Protein AF-A0ABD1SMP9-F1 (afdb_monomer_lite)

Sequence (122 aa):
MVSFGPYNHGLPELRMVEEFKPKVLIMFVSSSGKDKEFFYYMILKVIDHVRNCYVGVSIDVYDDGALAEMMLLDACFTIYLMKISMGDGEKYFHFHQHFGMAARSFAFRDVFTRESNSTLGY

Organism: NCBI:txid205694

pLDDT: mean 77.07, std 18.17, range [39.62, 97.06]

Secondary structure (DSSP, 8-state):
----STTTTT-GGGHHHHHHHHHHHHHHHHHHTS-HHHHHHHHHTTHHHHHHTTTTS--TTS-HHHHHHHHHHHHHHHHHHHHHHTT-HHHHHHHHHHH-GGGHHHHHHHHHTTSSSSS---

InterPro domains:
  IPR004158 Protein of unknown function DUF247, plant [PF03140] (1-111)
  IPR004158 Protein of unknown function DUF247, plant [PTHR31170] (1-84)

Foldseek 3Di:
DDDAAPVRPPDPVCVLVVVCLVVLLVVCCVVPVHHPVVQLVVQLVCLVVVVVVPPPDPPVVDDSSRRSVRNSSRVSVVVLVVCVVVPVVVSVVVVCVSPNPPCVVPPPVVVPPPPPPVPPDD

Radius of gyration: 15.56 Å; chains: 1; bounding box: 28×35×44 Å

Structure (mmCIF, N/CA/C/O backbone):
data_AF-A0ABD1SMP9-F1
#
_entry.id   AF-A0ABD1SMP9-F1
#
loop_
_atom_site.group_PDB
_atom_site.id
_atom_site.type_symbol
_atom_site.label_atom_id
_atom_site.label_alt_id
_atom_site.label_comp_id
_atom_site.label_asym_id
_atom_site.label_entity_id
_atom_site.label_seq_id
_atom_site.pdbx_PDB_ins_code
_atom_site.Cartn_x
_atom_site.Cartn_y
_atom_site.Cartn_z
_atom_site.occupancy
_atom_site.B_iso_or_equiv
_atom_site.auth_seq_id
_atom_site.auth_comp_id
_atom_site.auth_asym_id
_atom_site.auth_atom_id
_atom_site.pdbx_PDB_model_num
ATOM 1 N N . MET A 1 1 ? 1.877 12.116 -7.734 1.00 43.62 1 MET A N 1
ATOM 2 C CA . MET A 1 1 ? 2.953 11.126 -7.547 1.00 43.62 1 MET A CA 1
ATOM 3 C C . MET A 1 1 ? 2.368 9.911 -6.867 1.00 43.62 1 MET A C 1
ATOM 5 O O . MET A 1 1 ? 2.374 9.826 -5.641 1.00 43.62 1 MET A O 1
ATOM 9 N N . VAL A 1 2 ? 1.765 9.021 -7.652 1.00 45.50 2 VAL A N 1
ATOM 10 C CA . VAL A 1 2 ? 1.163 7.805 -7.116 1.00 45.50 2 VAL A CA 1
ATOM 11 C C . VAL A 1 2 ? 1.877 6.614 -7.710 1.00 45.50 2 VAL A C 1
ATOM 13 O O . VAL A 1 2 ? 1.853 6.409 -8.919 1.00 45.50 2 VAL A O 1
ATOM 16 N N . SER A 1 3 ? 2.540 5.850 -6.849 1.00 57.34 3 SER A N 1
ATOM 17 C CA . SER A 1 3 ? 3.048 4.556 -7.256 1.00 57.34 3 SER A CA 1
ATOM 18 C C . SER A 1 3 ? 1.874 3.596 -7.249 1.00 57.34 3 SER A C 1
ATOM 20 O O . SER A 1 3 ? 1.400 3.217 -6.185 1.00 57.34 3 SER A O 1
ATOM 22 N N . PHE A 1 4 ? 1.331 3.304 -8.421 1.00 65.06 4 PHE A N 1
ATOM 23 C CA . PHE A 1 4 ? 0.373 2.226 -8.603 1.00 65.06 4 PHE A CA 1
ATOM 24 C C . PHE A 1 4 ? 0.905 1.291 -9.671 1.00 65.06 4 PHE A C 1
ATOM 26 O O . PHE A 1 4 ? 1.274 1.718 -10.772 1.00 65.06 4 PHE A O 1
ATOM 33 N N . GLY A 1 5 ? 0.902 0.017 -9.328 1.00 63.28 5 GLY A N 1
ATOM 34 C CA . GLY A 1 5 ? 1.332 -1.087 -10.139 1.00 63.28 5 GLY A CA 1
ATOM 35 C C . GLY A 1 5 ? 2.803 -1.016 -10.544 1.00 63.28 5 GLY A C 1
ATOM 36 O O . GLY A 1 5 ? 3.556 -0.112 -10.163 1.00 63.28 5 GLY A O 1
ATOM 37 N N . PRO A 1 6 ? 3.209 -1.962 -11.397 1.00 60.62 6 PRO A N 1
ATOM 38 C CA . PRO A 1 6 ? 4.586 -2.085 -11.859 1.00 60.62 6 PRO A CA 1
ATOM 39 C C . PRO A 1 6 ? 5.093 -0.874 -12.662 1.00 60.62 6 PRO A C 1
ATOM 41 O O . PRO A 1 6 ? 6.300 -0.720 -12.796 1.00 60.62 6 PRO A O 1
ATOM 44 N N . TYR A 1 7 ? 4.220 0.026 -13.146 1.00 59.00 7 TYR A N 1
ATOM 45 C CA . TYR A 1 7 ? 4.626 1.249 -13.863 1.00 59.00 7 TYR A CA 1
ATOM 46 C C . TYR A 1 7 ? 5.515 2.189 -13.039 1.00 59.00 7 TYR A C 1
ATOM 48 O O . TYR A 1 7 ? 6.294 2.946 -13.609 1.00 59.00 7 TYR A O 1
ATOM 56 N N . ASN A 1 8 ? 5.360 2.186 -11.716 1.00 57.41 8 ASN A N 1
ATOM 57 C CA . ASN A 1 8 ? 5.938 3.206 -10.840 1.00 57.41 8 ASN A CA 1
ATOM 58 C C . ASN A 1 8 ? 6.706 2.610 -9.648 1.00 57.41 8 ASN A C 1
ATOM 60 O O . ASN A 1 8 ? 7.216 3.341 -8.796 1.00 57.41 8 ASN A O 1
ATOM 64 N N . HIS A 1 9 ? 6.789 1.281 -9.578 1.00 58.62 9 HIS A N 1
ATOM 65 C CA . HIS A 1 9 ? 7.408 0.581 -8.465 1.00 58.62 9 HIS A CA 1
ATOM 66 C C . HIS A 1 9 ? 8.928 0.822 -8.436 1.00 58.62 9 HIS A C 1
ATOM 68 O O . HIS A 1 9 ? 9.614 0.676 -9.445 1.00 58.62 9 HIS A O 1
ATOM 74 N N . GLY A 1 10 ? 9.466 1.200 -7.271 1.00 59.31 10 GLY A N 1
ATOM 75 C CA . GLY A 1 10 ? 10.908 1.400 -7.069 1.00 59.31 10 GLY A CA 1
ATOM 76 C C . GLY A 1 10 ? 11.463 2.776 -7.461 1.00 59.31 10 GLY A C 1
ATOM 77 O O . GLY A 1 10 ? 12.667 2.999 -7.323 1.00 59.31 10 GLY A O 1
ATOM 78 N N . LEU A 1 11 ? 10.624 3.724 -7.894 1.00 62.97 11 LEU A N 1
ATOM 79 C CA . LEU A 1 11 ? 11.070 5.095 -8.154 1.00 62.97 11 LEU A CA 1
ATOM 80 C C . LEU A 1 11 ? 11.458 5.801 -6.834 1.00 62.97 11 LEU A C 1
ATOM 82 O O . LEU A 1 11 ? 10.638 5.852 -5.910 1.00 62.97 11 LEU A O 1
ATOM 86 N N . PRO A 1 12 ? 12.672 6.385 -6.713 1.00 61.41 12 PRO A N 1
ATOM 87 C CA . PRO A 1 12 ? 13.147 7.007 -5.467 1.00 61.41 12 PRO A CA 1
ATOM 88 C C . PRO A 1 12 ? 12.220 8.104 -4.933 1.00 61.41 12 PRO A C 1
ATOM 90 O O . PRO A 1 12 ? 12.037 8.261 -3.729 1.00 61.41 12 PRO A O 1
ATOM 93 N N . GLU A 1 13 ? 11.594 8.827 -5.851 1.00 61.03 13 GLU A N 1
ATOM 94 C CA . GLU A 1 13 ? 10.629 9.895 -5.607 1.00 61.03 13 GLU A CA 1
ATOM 95 C C . GLU A 1 13 ? 9.274 9.412 -5.055 1.00 61.03 13 GLU A C 1
ATOM 97 O O . GLU A 1 13 ? 8.525 10.202 -4.484 1.00 61.03 13 GLU A O 1
ATOM 102 N N . LEU A 1 14 ? 8.974 8.111 -5.155 1.00 66.31 14 LEU A N 1
ATOM 103 C CA . LEU A 1 14 ? 7.745 7.485 -4.643 1.00 66.31 14 LEU A CA 1
ATOM 104 C C . LEU A 1 14 ? 7.984 6.616 -3.405 1.00 66.31 14 LEU A C 1
ATOM 106 O O . LEU A 1 14 ? 7.034 6.091 -2.821 1.00 66.31 14 LEU A O 1
ATOM 110 N N . ARG A 1 15 ? 9.238 6.506 -2.958 1.00 70.56 15 ARG A N 1
ATOM 111 C CA . ARG A 1 15 ? 9.653 5.637 -1.854 1.00 70.56 15 ARG A CA 1
ATOM 112 C C . ARG A 1 15 ? 8.896 5.904 -0.554 1.00 70.56 15 ARG A C 1
ATOM 114 O O . ARG A 1 15 ? 8.498 4.961 0.117 1.00 70.56 15 ARG A O 1
ATOM 121 N N . MET A 1 16 ? 8.638 7.171 -0.225 1.00 73.56 16 MET A N 1
ATOM 122 C CA . MET A 1 16 ? 7.864 7.515 0.976 1.00 73.56 16 MET A CA 1
ATOM 123 C C . MET A 1 16 ? 6.434 6.960 0.927 1.00 73.56 16 MET A C 1
ATOM 125 O O . MET A 1 16 ? 5.895 6.552 1.952 1.00 73.56 16 MET A O 1
ATOM 129 N N . VAL A 1 17 ? 5.811 6.939 -0.256 1.00 77.50 17 VAL A N 1
ATOM 130 C CA . VAL A 1 17 ? 4.469 6.372 -0.430 1.00 77.50 17 VAL A CA 1
ATOM 131 C C . VAL A 1 17 ? 4.534 4.852 -0.330 1.00 77.50 17 VAL A C 1
ATOM 133 O O . VAL A 1 17 ? 3.744 4.278 0.412 1.00 77.50 17 VAL A O 1
ATOM 136 N N . GLU A 1 18 ? 5.502 4.210 -0.990 1.00 80.50 18 GLU A N 1
ATOM 137 C CA . GLU A 1 18 ? 5.730 2.759 -0.891 1.00 80.50 18 GLU A CA 1
ATOM 138 C C . GLU A 1 18 ? 5.923 2.291 0.554 1.00 80.50 18 GLU A C 1
ATOM 140 O O . GLU A 1 18 ? 5.273 1.345 0.990 1.00 80.50 18 GLU A O 1
ATOM 145 N N . GLU A 1 19 ? 6.738 2.995 1.340 1.00 85.00 19 GLU A N 1
ATOM 146 C CA . GLU A 1 19 ? 6.983 2.670 2.752 1.00 85.00 19 GLU A CA 1
ATOM 147 C C . GLU A 1 19 ? 5.748 2.908 3.645 1.00 85.00 19 GLU A C 1
ATOM 149 O O . GLU A 1 19 ? 5.640 2.346 4.741 1.00 85.00 19 GLU A O 1
ATOM 154 N N . PHE A 1 20 ? 4.784 3.712 3.188 1.00 88.06 20 PHE A N 1
ATOM 155 C CA . PHE A 1 20 ? 3.541 3.972 3.910 1.00 88.06 20 PHE A CA 1
ATOM 156 C C . PHE A 1 20 ? 2.436 2.950 3.614 1.00 88.06 20 PHE A C 1
ATOM 158 O O . PHE A 1 20 ? 1.629 2.658 4.503 1.00 88.06 20 PHE A O 1
ATOM 165 N N . LYS A 1 21 ? 2.390 2.361 2.413 1.00 89.56 21 LYS A N 1
ATOM 166 C CA . LYS A 1 21 ? 1.338 1.398 2.031 1.00 89.56 21 LYS A CA 1
ATOM 167 C C . LYS A 1 21 ? 1.201 0.208 2.992 1.00 89.56 21 LYS A C 1
ATOM 169 O O . LYS A 1 21 ? 0.060 -0.114 3.327 1.00 89.56 21 LYS A O 1
ATOM 174 N N . PRO A 1 22 ? 2.279 -0.408 3.526 1.00 93.25 22 PRO A N 1
ATOM 175 C CA . PRO A 1 22 ? 2.145 -1.481 4.512 1.00 93.25 22 PRO A CA 1
ATOM 176 C C . PRO A 1 22 ? 1.396 -1.049 5.777 1.00 93.25 22 PRO A C 1
ATOM 178 O O . PRO A 1 22 ? 0.602 -1.817 6.319 1.00 93.25 22 PRO A O 1
ATOM 181 N N . LYS A 1 23 ? 1.576 0.201 6.227 1.00 93.00 23 LYS A N 1
ATOM 182 C CA . LYS A 1 23 ? 0.832 0.744 7.376 1.00 93.00 23 LYS A CA 1
ATOM 183 C C . LYS A 1 23 ? -0.653 0.850 7.053 1.00 93.00 23 LYS A C 1
ATOM 185 O O . LYS A 1 23 ? -1.492 0.470 7.866 1.00 93.00 23 LYS A O 1
ATOM 190 N N . VAL A 1 24 ? -0.980 1.311 5.849 1.00 93.44 24 VAL A N 1
ATOM 191 C CA . VAL A 1 24 ? -2.366 1.395 5.376 1.00 93.44 24 VAL A CA 1
ATOM 192 C C . VAL A 1 24 ? -3.007 0.013 5.251 1.00 93.44 24 VAL A C 1
ATOM 194 O O . VAL A 1 24 ? -4.153 -0.154 5.666 1.00 93.44 24 VAL A O 1
ATOM 197 N N . LEU A 1 25 ? -2.272 -0.987 4.761 1.00 95.56 25 LEU A N 1
ATOM 198 C CA . LEU A 1 25 ? -2.733 -2.375 4.722 1.00 95.56 25 LEU A CA 1
ATOM 199 C C . LEU A 1 25 ? -3.067 -2.895 6.127 1.00 95.56 25 LEU A C 1
ATOM 201 O O . LEU A 1 25 ? -4.150 -3.440 6.323 1.00 95.56 25 LEU A O 1
ATOM 205 N N . ILE A 1 26 ? -2.202 -2.669 7.122 1.00 95.12 26 ILE A N 1
ATOM 206 C CA . ILE A 1 26 ? -2.461 -3.068 8.518 1.00 95.12 26 ILE A CA 1
ATOM 207 C C . ILE A 1 26 ? -3.745 -2.417 9.050 1.00 95.12 26 ILE A C 1
ATOM 209 O O . ILE A 1 26 ? -4.575 -3.093 9.663 1.00 95.12 26 ILE A O 1
ATOM 213 N N . MET A 1 27 ? -3.945 -1.120 8.785 1.00 93.19 27 MET A N 1
ATOM 214 C CA . MET A 1 27 ? -5.165 -0.405 9.179 1.00 93.19 27 MET A CA 1
ATOM 215 C C . MET A 1 27 ? -6.407 -0.986 8.496 1.00 93.19 27 MET A C 1
ATOM 217 O O . MET A 1 27 ? -7.448 -1.139 9.135 1.00 93.19 27 MET A O 1
ATOM 221 N N . PHE A 1 28 ? -6.307 -1.298 7.202 1.00 94.50 28 PHE A N 1
ATOM 222 C CA . PHE A 1 28 ? -7.397 -1.876 6.426 1.00 94.50 28 PHE A CA 1
ATOM 223 C C . PHE A 1 28 ? -7.785 -3.258 6.961 1.00 94.50 28 PHE A C 1
ATOM 225 O O . PHE A 1 28 ? -8.944 -3.452 7.329 1.00 94.50 28 PHE A O 1
ATOM 232 N N . VAL A 1 29 ? -6.814 -4.169 7.092 1.00 95.62 29 VAL A N 1
ATOM 233 C CA . VAL A 1 29 ? -6.999 -5.539 7.603 1.00 95.62 29 VAL A CA 1
ATOM 234 C C . VAL A 1 29 ? -7.642 -5.509 8.988 1.00 95.62 29 VAL A C 1
ATOM 236 O O . VAL A 1 29 ? -8.707 -6.100 9.171 1.00 95.62 29 VAL A O 1
ATOM 239 N N . SER A 1 30 ? -7.095 -4.710 9.912 1.00 94.12 30 SER A N 1
ATOM 240 C CA . SER A 1 30 ? -7.628 -4.548 11.276 1.00 94.12 30 SER A CA 1
ATOM 241 C C . SER A 1 30 ? -9.091 -4.089 11.306 1.00 94.12 30 SER A C 1
ATOM 243 O O . SER A 1 30 ? -9.845 -4.485 12.187 1.00 94.12 30 SER A O 1
ATOM 245 N N . SER A 1 31 ? -9.510 -3.269 10.335 1.00 92.44 31 SER A N 1
ATOM 246 C CA . SER A 1 31 ? -10.890 -2.774 10.237 1.00 92.44 31 SER A CA 1
ATOM 247 C C . SER A 1 31 ? -11.852 -3.712 9.499 1.00 92.44 31 SER A C 1
ATOM 249 O O . SER A 1 31 ? -13.060 -3.497 9.528 1.00 92.44 31 SER A O 1
ATOM 251 N N . SER A 1 32 ? -11.333 -4.726 8.804 1.00 91.75 32 SER A N 1
ATOM 252 C CA . SER A 1 32 ? -12.103 -5.522 7.841 1.00 91.75 32 SER A CA 1
ATOM 253 C C . SER A 1 32 ? -12.720 -6.801 8.413 1.00 91.75 32 SER A C 1
ATOM 255 O O . SER A 1 32 ? -13.595 -7.396 7.785 1.00 91.75 32 SER A O 1
ATOM 257 N N . GLY A 1 33 ? -12.237 -7.259 9.573 1.00 93.81 33 GLY A N 1
ATOM 258 C CA . GLY A 1 33 ? -12.605 -8.559 10.144 1.00 93.81 33 GLY A CA 1
ATOM 259 C C . GLY A 1 33 ? -12.072 -9.771 9.364 1.00 93.81 33 GLY A C 1
ATOM 260 O O . GLY A 1 33 ? -12.502 -10.892 9.627 1.00 93.81 33 GLY A O 1
ATOM 261 N N . LYS A 1 34 ? -11.165 -9.565 8.402 1.00 95.62 34 LYS A N 1
ATOM 262 C CA . LYS A 1 34 ? -10.463 -10.599 7.628 1.00 95.62 34 LYS A CA 1
ATOM 263 C C . LYS A 1 34 ? -8.953 -10.417 7.766 1.00 95.62 34 LYS A C 1
ATOM 265 O O . LYS A 1 34 ? -8.500 -9.330 8.116 1.00 95.62 34 LYS A O 1
ATOM 270 N N . ASP A 1 35 ? -8.1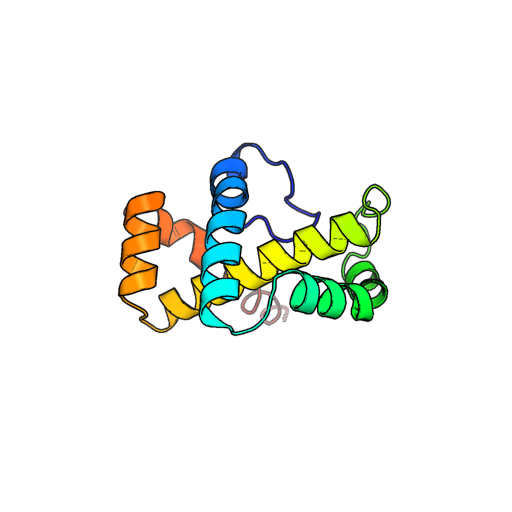93 -11.470 7.493 1.00 95.69 35 ASP A N 1
ATOM 271 C CA . ASP A 1 35 ? -6.730 -11.441 7.481 1.00 95.69 35 ASP A CA 1
ATOM 272 C C . ASP A 1 35 ? -6.171 -10.951 6.129 1.00 95.69 35 ASP A C 1
ATOM 274 O O . ASP A 1 35 ? -6.909 -10.728 5.161 1.00 95.69 35 ASP A O 1
ATOM 278 N N . LYS A 1 36 ? -4.852 -10.723 6.069 1.00 95.94 36 LYS A N 1
ATOM 279 C CA . LYS A 1 36 ? -4.165 -10.279 4.843 1.00 95.94 36 LYS A CA 1
ATOM 280 C C . LYS A 1 36 ? -4.295 -11.345 3.754 1.00 95.94 36 LYS A C 1
ATOM 282 O O . LYS A 1 36 ? -4.511 -11.016 2.588 1.00 95.94 36 LYS A O 1
ATOM 287 N N . GLU A 1 37 ? -4.173 -12.604 4.149 1.00 96.69 37 GLU A N 1
ATOM 288 C CA . GLU A 1 37 ? -4.159 -13.794 3.307 1.00 96.69 37 GLU A CA 1
ATOM 289 C C . GLU A 1 37 ? -5.463 -13.930 2.520 1.00 96.69 37 GLU A C 1
ATOM 291 O O . GLU A 1 37 ? -5.430 -14.231 1.326 1.00 96.69 37 GLU A O 1
ATOM 296 N N . PHE A 1 38 ? -6.604 -13.621 3.141 1.00 97.06 38 PHE A N 1
ATOM 297 C CA . PHE A 1 38 ? -7.901 -13.575 2.478 1.00 97.06 38 PHE A CA 1
ATOM 298 C C . PHE A 1 38 ? -7.889 -12.606 1.292 1.00 97.06 38 PHE A C 1
ATOM 300 O O . PHE A 1 38 ? -8.265 -12.988 0.184 1.00 97.06 38 PHE A O 1
ATOM 307 N N . PHE A 1 39 ? -7.441 -11.362 1.489 1.00 96.50 39 PHE A N 1
ATOM 308 C CA . PHE A 1 39 ? -7.411 -10.362 0.414 1.00 96.50 39 PHE A CA 1
ATOM 309 C C . PHE A 1 39 ? -6.360 -10.676 -0.645 1.00 96.50 39 PHE A C 1
ATOM 311 O O . PHE A 1 39 ? -6.630 -10.549 -1.838 1.00 96.50 39 PHE A O 1
ATOM 318 N N . TYR A 1 40 ? -5.188 -11.136 -0.216 1.00 96.50 40 TYR A N 1
ATOM 319 C CA . TYR A 1 40 ? -4.131 -11.591 -1.107 1.00 96.50 40 TYR A CA 1
ATOM 320 C C . TYR A 1 40 ? -4.628 -12.707 -2.038 1.00 96.50 40 TYR A C 1
ATOM 322 O O . TYR A 1 40 ? -4.471 -12.623 -3.255 1.00 96.50 40 TYR A O 1
ATOM 330 N N . TYR A 1 41 ? -5.331 -13.705 -1.498 1.00 96.94 41 TYR A N 1
ATOM 331 C CA . TYR A 1 41 ? -5.902 -14.790 -2.292 1.00 96.94 41 TYR A CA 1
ATOM 332 C C . TYR A 1 41 ? -7.020 -14.319 -3.234 1.00 96.94 41 TYR A C 1
ATOM 334 O O . TYR A 1 41 ? -7.148 -14.823 -4.351 1.00 96.94 41 TYR A O 1
ATOM 342 N N . MET A 1 42 ? -7.820 -13.331 -2.821 1.00 95.56 42 MET A N 1
ATOM 343 C CA . MET A 1 42 ? -8.819 -12.711 -3.700 1.00 95.56 42 MET A CA 1
ATOM 344 C C . MET A 1 42 ? -8.178 -12.038 -4.916 1.00 95.56 42 MET A C 1
ATOM 346 O O . MET A 1 42 ? -8.744 -12.107 -6.003 1.00 95.56 42 MET A O 1
ATOM 350 N N . ILE A 1 43 ? -7.000 -11.433 -4.752 1.00 94.69 43 ILE A N 1
ATOM 351 C CA . ILE A 1 43 ? -6.242 -10.834 -5.855 1.00 94.69 43 ILE A CA 1
ATOM 352 C C . ILE A 1 43 ? -5.586 -11.913 -6.716 1.00 94.69 43 ILE A C 1
ATOM 354 O O . ILE A 1 43 ? -5.691 -11.848 -7.938 1.00 94.69 43 ILE A O 1
ATOM 358 N N . LEU A 1 44 ? -4.984 -12.942 -6.108 1.00 95.12 44 LEU A N 1
ATOM 359 C CA . LEU A 1 44 ? -4.406 -14.071 -6.848 1.00 95.12 44 LEU A CA 1
ATOM 360 C C . LEU A 1 44 ? -5.419 -14.727 -7.793 1.00 95.12 44 LEU A C 1
ATOM 362 O O . LEU A 1 44 ? -5.088 -15.054 -8.925 1.00 95.12 44 LEU A O 1
ATOM 366 N N . LYS A 1 45 ? -6.679 -14.863 -7.367 1.00 96.00 45 LYS A N 1
ATOM 367 C CA . LYS A 1 45 ? -7.762 -15.403 -8.207 1.00 96.00 45 LYS A CA 1
ATOM 368 C C . LYS A 1 45 ? -8.008 -14.628 -9.501 1.00 96.00 45 LYS A C 1
ATOM 370 O O . LYS A 1 45 ? -8.591 -15.184 -10.425 1.00 96.00 45 LYS A O 1
ATOM 375 N N . VAL A 1 46 ? -7.630 -13.354 -9.548 1.00 94.06 46 VAL A N 1
ATOM 376 C CA . VAL A 1 46 ? -7.816 -12.478 -10.711 1.00 94.06 46 VAL A CA 1
ATOM 377 C C . VAL A 1 46 ? -6.483 -12.036 -11.319 1.00 94.06 46 VAL A C 1
ATOM 379 O O . VAL A 1 46 ? -6.473 -11.143 -12.164 1.00 94.06 46 VAL A O 1
ATOM 382 N N . ILE A 1 47 ? -5.360 -12.645 -10.919 1.00 91.69 47 ILE A N 1
ATOM 383 C CA . ILE A 1 47 ? -4.017 -12.163 -11.262 1.00 91.69 47 ILE A CA 1
ATOM 384 C C . ILE A 1 47 ? -3.734 -12.202 -12.764 1.00 91.69 47 ILE A C 1
ATOM 386 O O . ILE A 1 47 ? -3.144 -11.268 -13.297 1.00 91.69 47 ILE A O 1
ATOM 390 N N . ASP A 1 48 ? -4.257 -13.199 -13.478 1.00 89.81 48 ASP A N 1
ATOM 391 C CA . ASP A 1 48 ? -4.153 -13.266 -14.938 1.00 89.81 48 ASP A CA 1
ATOM 392 C C . ASP A 1 48 ? -4.866 -12.086 -15.606 1.00 89.81 48 ASP A C 1
ATOM 394 O O . ASP A 1 48 ? -4.384 -11.517 -16.586 1.00 89.81 48 ASP A O 1
ATOM 398 N N . HIS A 1 49 ? -6.012 -11.666 -15.061 1.00 88.75 49 HIS A N 1
ATOM 399 C CA . HIS A 1 49 ? -6.712 -10.485 -15.556 1.00 88.75 49 HIS A CA 1
ATOM 400 C C . HIS A 1 49 ? -5.924 -9.211 -15.247 1.00 88.75 49 HIS A C 1
ATOM 402 O O . HIS A 1 49 ? -5.783 -8.359 -16.120 1.00 88.75 49 HIS A O 1
ATOM 408 N N . VAL A 1 50 ? -5.343 -9.120 -14.045 1.00 85.94 50 VAL A N 1
ATOM 409 C CA . VAL A 1 50 ? -4.440 -8.025 -13.669 1.00 85.94 50 VAL A CA 1
ATOM 410 C C . VAL A 1 50 ? -3.275 -7.939 -14.652 1.00 85.94 50 VAL A C 1
ATOM 412 O O . VAL A 1 50 ? -3.040 -6.859 -15.181 1.00 85.94 50 VAL A O 1
ATOM 415 N N . ARG A 1 51 ? -2.586 -9.046 -14.964 1.00 84.31 51 ARG A N 1
ATOM 416 C CA . ARG A 1 51 ? -1.473 -9.072 -15.933 1.00 84.31 51 ARG A CA 1
ATOM 417 C C . ARG A 1 51 ? -1.888 -8.504 -17.291 1.00 84.31 51 ARG A C 1
ATOM 419 O O . ARG A 1 51 ? -1.186 -7.666 -17.851 1.00 84.31 51 ARG A O 1
ATOM 426 N N . ASN A 1 52 ? -3.066 -8.891 -17.777 1.00 83.69 52 ASN A N 1
ATOM 427 C CA . ASN A 1 52 ? -3.605 -8.411 -19.050 1.00 83.69 52 ASN A CA 1
ATOM 428 C C . ASN A 1 52 ? -3.934 -6.907 -19.063 1.00 83.69 52 ASN A C 1
ATOM 430 O O . ASN A 1 52 ? -4.026 -6.322 -20.138 1.00 83.69 52 ASN A O 1
ATOM 434 N N . CYS A 1 53 ? -4.079 -6.256 -17.906 1.00 81.94 53 CYS A N 1
ATOM 435 C CA . CYS A 1 53 ? -4.265 -4.804 -17.827 1.00 81.94 53 CYS A CA 1
ATOM 436 C C . CYS A 1 53 ? -2.965 -4.010 -18.059 1.00 81.94 53 CYS A C 1
ATOM 438 O O . CYS A 1 53 ? -3.035 -2.813 -18.331 1.00 81.94 53 CYS A O 1
ATOM 440 N N . TYR A 1 54 ? -1.793 -4.648 -17.974 1.00 73.81 54 TYR A N 1
ATOM 441 C CA . TYR A 1 54 ? -0.473 -4.011 -18.097 1.00 73.81 54 TYR A CA 1
ATOM 442 C C . TYR A 1 54 ? 0.197 -4.300 -19.453 1.00 73.81 54 TYR A C 1
ATOM 444 O O . TYR A 1 54 ? 1.398 -4.563 -19.529 1.00 73.81 54 TYR A O 1
ATOM 452 N N . VAL A 1 55 ? -0.569 -4.244 -20.551 1.00 67.06 55 VAL A N 1
ATOM 453 C CA . VAL A 1 55 ? -0.032 -4.450 -21.909 1.00 67.06 55 VAL A CA 1
ATOM 454 C C . VAL A 1 55 ? 1.076 -3.431 -22.205 1.00 67.06 55 VAL A C 1
ATOM 456 O O . VAL A 1 55 ? 0.871 -2.223 -22.097 1.00 67.06 55 VAL A O 1
ATOM 459 N N . GLY A 1 56 ? 2.253 -3.921 -22.603 1.00 66.31 56 GLY A N 1
ATOM 460 C CA . GLY A 1 56 ? 3.404 -3.080 -22.953 1.00 66.31 56 GLY A CA 1
ATOM 461 C C . GLY A 1 56 ? 4.328 -2.718 -21.785 1.00 66.31 56 GLY A C 1
ATOM 462 O O . GLY A 1 56 ? 5.280 -1.968 -21.990 1.00 66.31 56 GLY A O 1
ATOM 463 N N . VAL A 1 57 ? 4.095 -3.258 -20.584 1.00 67.94 57 VAL A N 1
ATOM 464 C CA . VAL A 1 57 ? 5.035 -3.192 -19.452 1.00 67.94 57 VAL A CA 1
ATOM 465 C C . VAL A 1 57 ? 5.677 -4.551 -19.253 1.00 67.94 57 VAL A C 1
ATOM 467 O O . VAL A 1 57 ? 4.988 -5.567 -19.269 1.00 67.94 57 VAL A O 1
ATOM 470 N N . SER A 1 58 ? 6.988 -4.570 -19.009 1.00 67.31 58 SER A N 1
ATOM 471 C CA . SER A 1 58 ? 7.678 -5.786 -18.574 1.00 67.31 58 SER A CA 1
ATOM 472 C C . SER A 1 58 ? 7.289 -6.105 -17.129 1.00 67.3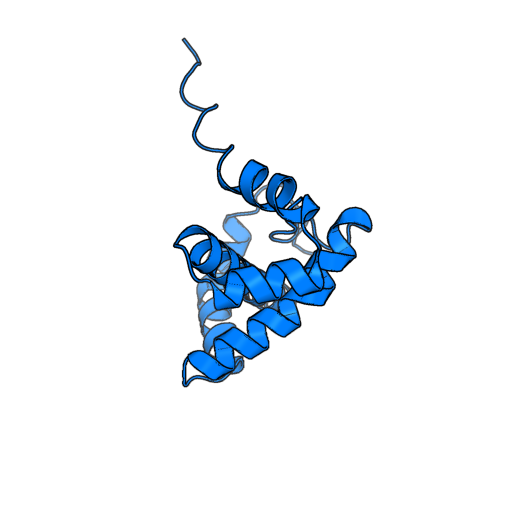1 58 SER A C 1
ATOM 474 O O . SER A 1 58 ? 7.961 -5.710 -16.179 1.00 67.31 58 SER A O 1
ATOM 476 N N . ILE A 1 59 ? 6.148 -6.770 -16.965 1.00 72.19 59 ILE A N 1
ATOM 477 C CA . ILE A 1 59 ? 5.685 -7.308 -15.681 1.00 72.19 59 ILE A CA 1
ATOM 478 C C . ILE A 1 59 ? 6.179 -8.739 -15.447 1.00 72.19 59 ILE A C 1
ATOM 480 O O . ILE A 1 59 ? 5.964 -9.288 -14.373 1.00 72.19 59 ILE A O 1
ATOM 484 N N . ASP A 1 60 ? 6.867 -9.325 -16.431 1.00 71.75 60 ASP A N 1
ATOM 485 C CA . ASP A 1 60 ? 7.376 -10.702 -16.398 1.00 71.75 60 ASP A CA 1
ATOM 486 C C . ASP A 1 60 ? 8.452 -10.917 -15.323 1.00 71.75 60 ASP A C 1
ATOM 488 O O . ASP A 1 60 ? 8.749 -12.050 -14.953 1.00 71.75 60 ASP A O 1
ATOM 492 N N . VAL A 1 61 ? 9.016 -9.829 -14.789 1.00 78.81 61 VAL A N 1
ATOM 493 C CA . VAL A 1 61 ? 9.936 -9.853 -13.643 1.00 78.81 61 VAL A CA 1
ATOM 494 C C . VAL A 1 61 ? 9.235 -10.161 -12.316 1.00 78.81 61 VAL A C 1
ATOM 496 O O . VAL A 1 61 ? 9.908 -10.507 -11.347 1.00 78.81 61 VAL A O 1
ATOM 499 N N . TYR A 1 62 ? 7.906 -10.036 -12.259 1.00 82.44 62 TYR A N 1
ATOM 500 C CA . TYR A 1 62 ? 7.105 -10.340 -11.080 1.00 82.44 62 TYR A CA 1
ATOM 501 C C . TYR A 1 62 ? 6.392 -11.682 -11.261 1.00 82.44 62 TYR A C 1
ATOM 503 O O . TYR A 1 62 ? 5.616 -11.890 -12.204 1.00 82.44 62 TYR A O 1
ATOM 511 N N . ASP A 1 63 ? 6.616 -12.597 -10.319 1.00 89.88 63 ASP A N 1
ATOM 512 C CA . ASP A 1 63 ? 5.735 -13.751 -10.177 1.00 89.88 63 ASP A CA 1
ATOM 513 C C . ASP A 1 63 ? 4.331 -13.309 -9.717 1.00 89.88 63 ASP A C 1
ATOM 515 O O . ASP A 1 63 ? 4.101 -12.155 -9.336 1.00 89.88 63 ASP A O 1
ATOM 519 N N . ASP A 1 64 ? 3.364 -14.223 -9.792 1.00 91.31 64 ASP A N 1
ATOM 520 C CA . ASP A 1 64 ? 1.975 -13.921 -9.426 1.00 91.31 64 ASP A CA 1
ATOM 521 C C . ASP A 1 64 ? 1.833 -13.446 -7.982 1.00 91.31 64 ASP A C 1
ATOM 523 O O . ASP A 1 64 ? 0.969 -12.619 -7.691 1.00 91.31 64 ASP A O 1
ATOM 527 N N . GLY A 1 65 ? 2.680 -13.941 -7.080 1.00 92.94 65 GLY A N 1
ATOM 528 C CA . GLY A 1 65 ? 2.630 -13.572 -5.675 1.00 92.94 65 GLY A CA 1
ATOM 529 C C . GLY A 1 65 ? 3.136 -12.159 -5.435 1.00 92.94 65 GLY A C 1
ATOM 530 O O . GLY A 1 65 ? 2.454 -11.359 -4.795 1.00 92.94 65 GLY A O 1
ATOM 531 N N . ALA A 1 66 ? 4.283 -11.814 -6.012 1.00 90.56 66 ALA A N 1
ATOM 532 C CA . ALA A 1 66 ? 4.839 -10.470 -5.960 1.00 90.56 66 ALA A CA 1
ATOM 533 C C . ALA A 1 66 ? 3.882 -9.449 -6.593 1.00 90.56 66 ALA A C 1
ATOM 535 O O . ALA A 1 66 ? 3.647 -8.378 -6.027 1.00 90.56 66 ALA A O 1
ATOM 536 N N . LEU A 1 67 ? 3.272 -9.793 -7.733 1.00 89.25 67 LEU A N 1
ATOM 537 C CA . LEU A 1 67 ? 2.277 -8.940 -8.378 1.00 89.25 67 LEU A CA 1
ATOM 538 C C . LEU A 1 67 ? 1.017 -8.796 -7.512 1.00 89.25 67 LEU A C 1
ATOM 540 O O . LEU A 1 67 ? 0.510 -7.686 -7.351 1.00 89.25 67 LEU A O 1
ATOM 544 N N . ALA A 1 68 ? 0.526 -9.881 -6.911 1.00 92.81 68 ALA A N 1
ATOM 545 C CA . ALA A 1 68 ? -0.647 -9.839 -6.043 1.00 92.81 68 ALA A CA 1
ATOM 546 C C . ALA A 1 68 ? -0.404 -9.020 -4.766 1.00 92.81 68 ALA A C 1
ATOM 548 O O . ALA A 1 68 ? -1.285 -8.274 -4.338 1.00 92.81 68 ALA A O 1
ATOM 549 N N . GLU A 1 69 ? 0.786 -9.109 -4.172 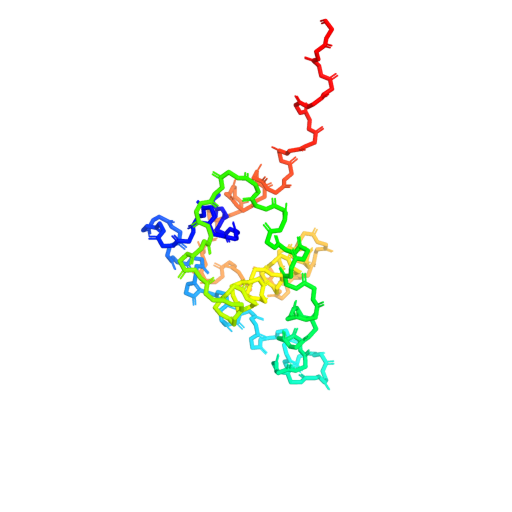1.00 93.38 69 GLU A N 1
ATOM 550 C CA . GLU A 1 69 ? 1.160 -8.291 -3.018 1.00 93.38 69 GLU A CA 1
ATOM 551 C C . GLU A 1 69 ? 1.228 -6.803 -3.376 1.00 93.38 69 GLU A C 1
ATOM 553 O O . GLU A 1 69 ? 0.682 -5.970 -2.646 1.00 93.38 69 GLU A O 1
ATOM 558 N N . MET A 1 70 ? 1.814 -6.470 -4.527 1.00 90.25 70 MET A N 1
ATOM 559 C CA . MET A 1 70 ? 1.845 -5.100 -5.036 1.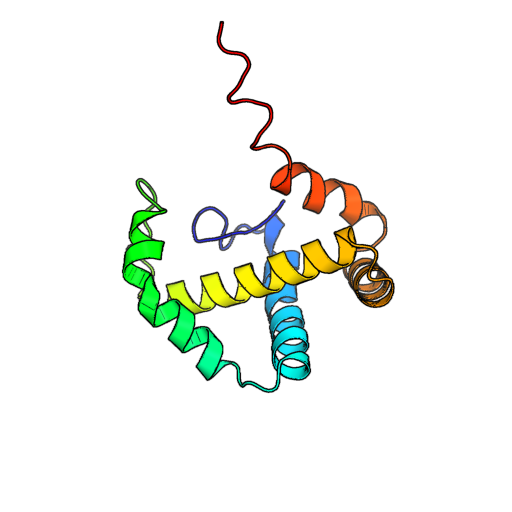00 90.25 70 MET A CA 1
ATOM 560 C C . MET A 1 70 ? 0.427 -4.544 -5.224 1.00 90.25 70 MET A C 1
ATOM 562 O O . MET A 1 70 ? 0.104 -3.481 -4.693 1.00 90.25 70 MET A O 1
ATOM 566 N N . MET A 1 71 ? -0.454 -5.301 -5.886 1.00 90.94 71 MET A N 1
ATOM 567 C CA . MET A 1 71 ? -1.851 -4.901 -6.088 1.00 90.94 71 MET A CA 1
ATOM 568 C C . MET A 1 71 ? -2.622 -4.752 -4.776 1.00 90.94 71 MET A C 1
ATOM 570 O O . MET A 1 71 ? -3.481 -3.879 -4.665 1.00 90.94 71 MET A O 1
ATOM 574 N N . LEU A 1 72 ? -2.332 -5.582 -3.771 1.00 94.50 72 LEU A N 1
ATOM 575 C CA . LEU A 1 72 ? -2.983 -5.489 -2.467 1.00 94.50 72 LEU A CA 1
ATOM 576 C C . LEU A 1 72 ? -2.629 -4.178 -1.766 1.00 94.50 72 LEU A C 1
ATOM 578 O O . LEU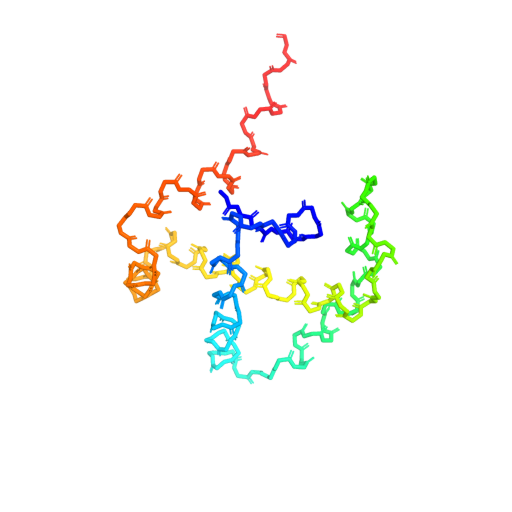 A 1 72 ? -3.514 -3.468 -1.283 1.00 94.50 72 LEU A O 1
ATOM 582 N N . LEU A 1 73 ? -1.337 -3.851 -1.726 1.00 92.25 73 LEU A N 1
ATOM 583 C CA . LEU A 1 73 ? -0.841 -2.606 -1.147 1.00 92.25 73 LEU A CA 1
ATOM 584 C C . LEU A 1 73 ? -1.444 -1.390 -1.858 1.00 92.25 73 LEU A C 1
ATOM 586 O O . LEU A 1 73 ? -1.899 -0.450 -1.200 1.00 92.25 73 LEU A O 1
ATOM 590 N N . ASP A 1 74 ? -1.502 -1.442 -3.186 1.00 88.44 74 ASP A N 1
ATOM 591 C CA . ASP A 1 74 ? -2.090 -0.402 -4.023 1.00 88.44 74 ASP A CA 1
ATOM 592 C C . ASP A 1 74 ? -3.576 -0.213 -3.746 1.00 88.44 74 ASP A C 1
ATOM 594 O O . ASP A 1 74 ? -3.999 0.896 -3.428 1.00 88.44 74 ASP A O 1
ATOM 598 N N . ALA A 1 75 ? -4.360 -1.291 -3.782 1.00 91.06 75 ALA A N 1
ATOM 599 C CA . AL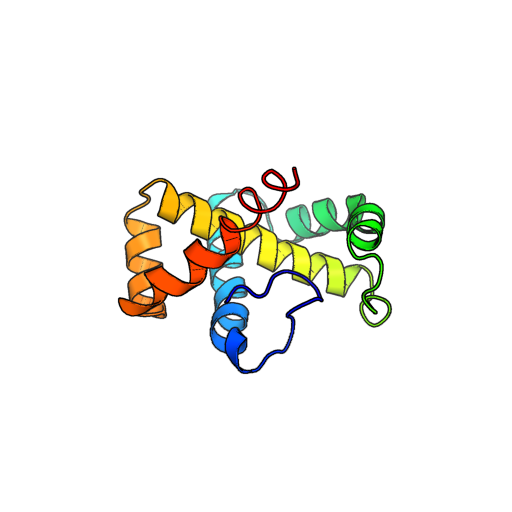A A 1 75 ? -5.798 -1.242 -3.550 1.00 91.06 75 ALA A CA 1
ATOM 600 C C . ALA A 1 75 ? -6.131 -0.677 -2.161 1.00 91.06 75 ALA A C 1
ATOM 602 O O . ALA A 1 75 ? -6.999 0.192 -2.028 1.00 91.06 75 ALA A O 1
ATOM 603 N N . CYS A 1 76 ? -5.415 -1.113 -1.119 1.00 93.06 76 CYS A N 1
ATOM 604 C CA . CYS A 1 76 ? -5.588 -0.579 0.230 1.00 93.06 76 CYS A CA 1
ATOM 605 C C . CYS A 1 76 ? -5.263 0.918 0.297 1.00 93.06 76 CYS A C 1
ATOM 607 O O . CYS A 1 76 ? -5.997 1.682 0.932 1.00 93.06 76 CYS A O 1
ATOM 609 N N . PHE A 1 77 ? -4.198 1.355 -0.376 1.00 89.62 77 PHE A N 1
ATOM 610 C CA . PHE A 1 77 ? -3.829 2.764 -0.436 1.00 89.62 77 PHE A CA 1
ATOM 611 C C . PHE A 1 77 ? -4.848 3.607 -1.208 1.00 89.62 77 PHE A C 1
ATOM 613 O O . PHE A 1 77 ? -5.223 4.686 -0.745 1.00 89.62 77 PHE A O 1
ATOM 620 N N . THR A 1 78 ? -5.387 3.104 -2.317 1.00 87.62 78 THR A N 1
ATOM 621 C CA . THR A 1 78 ? -6.468 3.762 -3.062 1.00 87.62 78 THR A CA 1
ATOM 622 C C . THR A 1 78 ? -7.707 3.953 -2.191 1.00 87.62 78 THR A C 1
ATOM 624 O O . THR A 1 78 ? -8.228 5.064 -2.109 1.00 87.62 78 THR A O 1
ATOM 627 N N . ILE A 1 79 ? -8.152 2.911 -1.481 1.00 90.81 79 ILE A N 1
ATOM 628 C CA . ILE A 1 79 ? -9.301 2.995 -0.563 1.00 90.81 79 ILE A CA 1
ATOM 629 C C . ILE A 1 79 ? -9.035 4.022 0.544 1.00 90.81 79 ILE A C 1
ATOM 631 O O . ILE A 1 79 ? -9.924 4.789 0.914 1.00 90.81 79 ILE A O 1
ATOM 635 N N . TYR A 1 80 ? -7.815 4.064 1.075 1.00 90.62 80 TYR A N 1
ATOM 636 C CA . TYR A 1 80 ? -7.415 5.045 2.080 1.00 90.62 80 TYR A CA 1
ATOM 637 C C . TYR A 1 80 ? -7.519 6.484 1.556 1.00 90.62 80 TYR A C 1
ATOM 639 O O . TYR A 1 80 ? -8.108 7.336 2.224 1.00 90.62 80 TYR A O 1
ATOM 647 N N . LEU A 1 81 ? -7.031 6.749 0.341 1.00 85.88 81 LEU A N 1
ATOM 648 C CA . LEU A 1 81 ? -7.178 8.054 -0.308 1.00 85.88 81 LEU A CA 1
ATOM 649 C C . LEU A 1 81 ? -8.650 8.395 -0.581 1.00 85.88 81 LEU A C 1
ATOM 651 O O . LEU A 1 81 ? -9.065 9.531 -0.347 1.00 85.88 81 LEU A O 1
ATOM 655 N N . MET A 1 82 ? -9.465 7.427 -1.006 1.00 86.62 82 MET A N 1
ATOM 656 C CA . MET A 1 82 ? -10.909 7.619 -1.195 1.00 86.62 82 MET A CA 1
ATOM 657 C C . MET A 1 82 ? -11.596 8.029 0.111 1.00 86.62 82 MET A C 1
ATOM 659 O O . MET A 1 82 ? -12.350 8.997 0.116 1.00 86.62 82 MET A O 1
ATOM 663 N N . LYS A 1 83 ? -11.285 7.381 1.241 1.00 88.81 83 LYS A N 1
ATOM 664 C CA . LYS A 1 83 ? -11.838 7.758 2.556 1.00 88.81 83 LYS A CA 1
ATOM 665 C C . LYS A 1 83 ? -11.490 9.196 2.940 1.00 88.81 83 LYS A C 1
ATOM 667 O O . LYS A 1 83 ? -12.371 9.940 3.361 1.00 88.81 83 LYS A O 1
ATOM 672 N N . ILE A 1 84 ? -10.244 9.616 2.718 1.00 87.50 84 ILE A N 1
ATOM 673 C CA . ILE A 1 84 ? -9.829 11.016 2.913 1.00 87.50 84 ILE A CA 1
ATOM 674 C C . ILE A 1 84 ? -10.657 11.954 2.029 1.00 87.50 84 ILE A C 1
ATOM 676 O O . ILE A 1 84 ? -11.149 12.977 2.497 1.00 87.50 84 ILE A O 1
ATOM 680 N N . SER A 1 85 ? -10.837 11.587 0.759 1.00 81.94 85 SER A N 1
ATOM 681 C CA . SER A 1 85 ? -11.615 12.356 -0.223 1.00 81.94 85 SER A CA 1
ATOM 682 C C . SER A 1 85 ? -13.072 12.532 0.203 1.00 81.94 85 SER A C 1
ATOM 684 O O . SER A 1 85 ? -13.666 13.580 -0.027 1.00 81.94 85 SER A O 1
ATOM 686 N N . MET A 1 86 ? -13.636 11.506 0.841 1.00 86.12 86 MET A N 1
ATOM 687 C CA . MET A 1 86 ? -15.008 11.478 1.346 1.00 86.12 86 MET A CA 1
ATOM 688 C C . MET A 1 86 ? -15.170 12.165 2.712 1.00 86.12 86 MET A C 1
ATOM 690 O O . MET A 1 86 ? -16.271 12.172 3.255 1.00 86.12 86 MET A O 1
ATOM 694 N N . GLY A 1 87 ? -14.106 12.758 3.264 1.00 84.50 87 GLY A N 1
ATOM 695 C CA . GLY A 1 87 ? -14.166 13.541 4.498 1.00 84.50 87 GLY A CA 1
ATOM 696 C C . GLY A 1 87 ? -13.882 12.760 5.782 1.00 84.50 87 GLY A C 1
ATOM 697 O O . GLY A 1 87 ? -14.224 13.238 6.861 1.00 84.50 87 GLY A O 1
ATOM 698 N N . ASP A 1 88 ? -13.247 11.586 5.704 1.00 88.94 88 ASP A N 1
ATOM 699 C CA . ASP A 1 88 ? -12.765 10.873 6.892 1.00 88.94 88 ASP A CA 1
ATOM 700 C C . ASP A 1 88 ? -11.642 11.677 7.578 1.00 88.94 88 ASP A C 1
ATOM 702 O O . ASP A 1 88 ? -10.478 11.661 7.161 1.00 88.94 88 ASP A O 1
ATOM 706 N N . GLY A 1 89 ? -12.016 12.413 8.628 1.00 86.38 89 GLY A N 1
ATOM 707 C CA . GLY A 1 89 ? -11.129 13.309 9.368 1.00 86.38 89 GLY A CA 1
ATOM 708 C C . GLY A 1 89 ? -9.972 12.596 10.071 1.00 86.38 89 GLY A C 1
ATOM 709 O O . GLY A 1 89 ? -8.883 13.163 10.169 1.00 86.38 89 GLY A O 1
ATOM 710 N N . GLU A 1 90 ? -10.159 11.344 10.504 1.00 89.62 90 GLU A N 1
ATOM 711 C CA . GLU A 1 90 ? -9.087 10.568 11.134 1.00 89.62 90 GLU A CA 1
ATOM 712 C C . GLU A 1 90 ? -8.025 10.170 10.112 1.00 89.62 90 GLU A C 1
ATOM 714 O O . GLU A 1 90 ? -6.828 10.352 10.349 1.00 89.62 90 GLU A O 1
ATOM 719 N N . LYS A 1 91 ? -8.439 9.664 8.942 1.00 88.88 91 LYS A N 1
ATOM 720 C CA . LYS A 1 91 ? -7.498 9.318 7.860 1.00 88.88 91 LYS A CA 1
ATOM 721 C C . LYS A 1 91 ? -6.830 10.562 7.295 1.00 88.88 91 LYS A C 1
ATOM 723 O O . LYS A 1 91 ? -5.643 10.518 6.974 1.00 88.88 91 LYS A O 1
ATOM 728 N N . TYR A 1 92 ? -7.561 11.673 7.221 1.00 85.25 92 TYR A N 1
ATOM 729 C CA . TYR A 1 92 ? -7.010 12.969 6.845 1.00 85.25 92 TYR A CA 1
ATOM 730 C C . TYR A 1 92 ? -5.899 13.383 7.816 1.00 85.25 92 TYR A C 1
ATOM 732 O O . TYR A 1 92 ? -4.765 13.596 7.389 1.00 85.25 92 TYR A O 1
ATOM 740 N N . PHE A 1 93 ? -6.182 13.418 9.121 1.00 87.25 93 PHE A N 1
ATOM 741 C CA . PHE A 1 93 ? -5.194 13.775 10.139 1.00 87.25 93 PHE A CA 1
ATOM 742 C C . PHE A 1 93 ? -3.981 12.837 10.115 1.00 87.25 93 PHE A C 1
ATOM 744 O O . PHE A 1 93 ? -2.842 13.299 10.105 1.00 87.25 93 PHE A O 1
ATOM 751 N N . HIS A 1 94 ? -4.211 11.527 10.009 1.00 88.75 94 HIS A N 1
ATOM 752 C CA . HIS A 1 94 ? -3.148 10.529 9.931 1.00 88.75 94 HIS A CA 1
ATOM 753 C C . HIS A 1 94 ? -2.254 10.709 8.688 1.00 88.75 94 HIS A C 1
ATOM 755 O O . HIS A 1 94 ? -1.028 10.660 8.793 1.00 88.75 94 HIS A O 1
ATOM 761 N N . PHE A 1 95 ? -2.841 10.980 7.515 1.00 84.94 95 PHE A N 1
ATOM 762 C CA . PHE A 1 95 ? -2.084 11.278 6.294 1.00 84.94 95 PHE A CA 1
ATOM 763 C C . PHE A 1 95 ? -1.268 12.564 6.443 1.00 84.94 95 PHE A C 1
ATOM 765 O O . PHE A 1 95 ? -0.095 12.601 6.076 1.00 84.94 95 PHE A O 1
ATOM 772 N N . HIS A 1 96 ? -1.860 13.600 7.038 1.00 83.50 96 HIS A N 1
ATOM 773 C CA . HIS A 1 96 ? -1.184 14.869 7.289 1.00 83.50 96 HIS A CA 1
ATOM 774 C C . HIS A 1 96 ? -0.031 14.762 8.278 1.00 83.50 96 HIS A C 1
ATOM 776 O O . HIS A 1 96 ? 1.009 15.374 8.050 1.00 83.50 96 HIS A O 1
ATOM 782 N N . GLN A 1 97 ? -0.174 13.976 9.343 1.00 85.88 97 GLN A N 1
ATOM 783 C CA . GLN A 1 97 ? 0.916 13.730 10.283 1.00 85.88 97 GLN A CA 1
ATOM 784 C C . GLN A 1 97 ? 2.093 13.015 9.604 1.00 85.88 97 GLN A C 1
ATOM 786 O O . GLN A 1 97 ? 3.242 13.252 9.968 1.00 85.88 97 GLN A O 1
ATOM 791 N N . HIS A 1 98 ? 1.820 12.153 8.618 1.00 84.31 98 HIS A N 1
ATOM 792 C CA . HIS A 1 98 ? 2.860 11.382 7.942 1.00 84.31 98 HIS A CA 1
ATOM 793 C C . HIS A 1 98 ? 3.546 12.137 6.794 1.00 84.31 98 HIS A C 1
ATOM 795 O O . HIS A 1 98 ? 4.762 12.054 6.660 1.00 84.31 98 HIS A O 1
ATOM 801 N N . PHE A 1 99 ? 2.790 12.881 5.981 1.00 81.38 99 PHE A N 1
ATOM 802 C CA . PHE A 1 99 ? 3.300 13.524 4.760 1.00 81.38 99 PHE A CA 1
ATOM 803 C C . PHE A 1 99 ? 3.315 15.062 4.803 1.00 81.38 99 PHE A C 1
ATOM 805 O O . PHE A 1 99 ? 3.789 15.708 3.868 1.00 81.38 99 PHE A O 1
ATOM 812 N N . GLY A 1 100 ? 2.801 15.676 5.870 1.00 76.50 100 GLY A N 1
ATOM 813 C CA . GLY A 1 100 ? 2.703 17.128 6.017 1.00 76.50 100 GLY A CA 1
ATOM 814 C C . GLY A 1 100 ? 1.557 17.771 5.221 1.00 76.50 100 GLY A C 1
ATOM 815 O O . GLY A 1 100 ? 0.791 17.128 4.504 1.00 76.50 100 GLY A O 1
ATOM 816 N N . MET A 1 101 ? 1.411 19.093 5.357 1.00 59.25 101 MET A N 1
ATOM 817 C CA . MET A 1 101 ? 0.339 19.884 4.718 1.00 59.25 101 MET A CA 1
ATOM 818 C C . MET A 1 101 ? 0.444 19.936 3.182 1.00 59.25 101 MET A C 1
ATOM 820 O O . MET A 1 101 ? -0.574 20.012 2.495 1.00 59.25 101 MET A O 1
ATOM 824 N N . ALA A 1 102 ? 1.661 19.863 2.630 1.00 54.78 102 ALA A N 1
ATOM 825 C CA . ALA A 1 102 ? 1.921 20.024 1.195 1.00 54.78 102 ALA A CA 1
ATOM 826 C C . ALA A 1 102 ? 1.537 18.798 0.338 1.00 54.78 102 ALA A C 1
ATOM 828 O O . ALA A 1 102 ? 1.432 18.906 -0.884 1.00 54.78 102 ALA A O 1
ATOM 829 N N . ALA A 1 103 ? 1.281 17.640 0.955 1.00 57.56 103 ALA A N 1
ATOM 830 C CA . ALA A 1 103 ? 1.010 16.387 0.246 1.00 57.56 103 ALA A CA 1
ATOM 831 C C . ALA A 1 103 ? -0.357 16.346 -0.471 1.00 57.56 103 ALA A C 1
ATOM 833 O O . ALA A 1 103 ? -0.554 15.540 -1.385 1.00 57.56 103 ALA A O 1
ATOM 834 N N . ARG A 1 104 ? -1.286 17.251 -0.115 1.00 49.28 104 ARG A N 1
ATOM 835 C CA . ARG A 1 104 ? -2.635 17.355 -0.708 1.00 49.28 104 ARG A CA 1
ATOM 836 C C . ARG A 1 104 ? -2.600 17.536 -2.229 1.00 49.28 104 ARG A C 1
ATOM 838 O O . ARG A 1 104 ? -3.400 16.933 -2.939 1.00 49.28 104 ARG A O 1
ATOM 845 N N . SER A 1 105 ? -1.662 18.336 -2.730 1.00 48.22 105 SER A N 1
ATOM 846 C CA . SER A 1 105 ? -1.594 18.731 -4.143 1.00 48.22 105 SER A CA 1
ATOM 847 C C . SER A 1 105 ? -1.115 17.612 -5.076 1.00 48.22 105 SER A C 1
ATOM 849 O O . SER A 1 105 ? -1.328 17.700 -6.283 1.00 48.22 105 SER A O 1
ATOM 851 N N . PHE A 1 106 ? -0.487 16.558 -4.539 1.00 50.59 106 PHE A N 1
ATOM 852 C CA . PHE A 1 106 ? 0.221 15.548 -5.335 1.00 50.59 106 PHE A CA 1
ATOM 853 C C . PHE A 1 106 ? -0.487 14.192 -5.431 1.00 50.59 106 PHE A C 1
ATOM 855 O O . PHE A 1 106 ? -0.290 13.494 -6.424 1.00 50.59 106 PHE A O 1
ATOM 862 N N . ALA A 1 107 ? -1.301 13.811 -4.439 1.00 49.94 107 ALA A N 1
ATOM 863 C CA . ALA A 1 107 ? -2.052 12.549 -4.475 1.00 49.94 107 ALA A CA 1
ATOM 864 C C . ALA A 1 107 ? -3.343 12.662 -5.307 1.00 49.94 107 ALA A C 1
ATOM 866 O O . ALA A 1 107 ? -3.705 11.743 -6.032 1.00 49.94 107 ALA A O 1
ATOM 867 N N . PHE A 1 108 ? -4.013 13.816 -5.246 1.00 47.78 108 PHE A N 1
ATOM 868 C CA . PHE A 1 108 ? -5.317 14.032 -5.883 1.00 47.78 108 PHE A CA 1
ATOM 869 C C . PHE A 1 108 ? -5.241 14.435 -7.357 1.00 47.78 108 PHE A C 1
ATOM 871 O O . PHE A 1 108 ? -6.162 14.143 -8.118 1.00 47.78 108 PHE A O 1
ATOM 878 N N . ARG A 1 109 ? -4.151 15.091 -7.777 1.00 44.94 109 ARG A N 1
ATOM 879 C CA . ARG A 1 109 ? -4.019 15.588 -9.153 1.00 44.94 109 ARG A CA 1
ATOM 880 C C . ARG A 1 109 ? -3.833 14.457 -10.171 1.00 44.94 109 ARG A C 1
ATOM 882 O O . ARG A 1 109 ? -4.336 14.585 -11.278 1.00 44.94 109 ARG A O 1
ATOM 889 N N . ASP A 1 110 ? -3.214 13.340 -9.789 1.00 45.28 110 ASP A N 1
ATOM 890 C CA . ASP A 1 110 ? -3.000 12.201 -10.698 1.00 45.28 110 ASP A CA 1
ATOM 891 C C . ASP A 1 110 ? -4.190 11.230 -10.743 1.00 45.28 110 ASP A C 1
ATOM 893 O O . ASP A 1 110 ? -4.494 10.694 -11.803 1.00 45.28 110 ASP A O 1
ATOM 897 N N . VAL A 1 111 ? -4.905 11.025 -9.628 1.00 49.59 111 VAL A N 1
ATOM 898 C CA . VAL A 1 111 ? -6.041 10.079 -9.578 1.00 49.59 111 VAL A CA 1
ATOM 899 C C . VAL A 1 111 ? -7.247 10.580 -10.383 1.00 49.59 111 VAL A C 1
ATOM 901 O O . VAL A 1 111 ? -7.968 9.772 -10.959 1.00 49.59 111 VAL A O 1
ATOM 904 N N . PHE A 1 112 ? -7.448 11.899 -10.474 1.00 45.81 112 PHE A N 1
ATOM 905 C CA . PHE A 1 112 ? -8.584 12.493 -11.193 1.00 45.81 112 PHE A CA 1
ATOM 906 C C . PHE A 1 112 ? -8.248 13.062 -12.584 1.00 45.81 112 PHE A C 1
ATOM 908 O O . PHE A 1 112 ? -9.166 13.338 -13.353 1.00 45.81 112 PHE A O 1
ATOM 915 N N . THR A 1 113 ? -6.974 13.187 -12.977 1.00 43.66 113 THR A N 1
ATOM 916 C CA . THR A 1 113 ? -6.605 13.670 -14.328 1.00 43.66 113 THR A CA 1
ATOM 917 C C . THR A 1 113 ? -6.374 12.505 -15.298 1.00 43.66 113 THR A C 1
ATOM 919 O O . THR A 1 113 ? -5.339 12.409 -15.951 1.00 43.66 113 THR A O 1
ATOM 922 N N . ARG A 1 114 ? -7.345 11.592 -15.409 1.00 39.62 114 ARG A N 1
ATOM 923 C CA . ARG A 1 114 ? -7.437 10.653 -16.545 1.00 39.62 114 ARG A CA 1
ATOM 924 C C . ARG A 1 114 ? -8.876 10.416 -17.008 1.00 39.62 114 ARG A C 1
ATOM 926 O O . ARG A 1 114 ? -9.166 9.372 -17.568 1.00 39.62 114 ARG A O 1
ATOM 933 N N . GLU A 1 115 ? -9.773 11.375 -16.789 1.00 43.25 115 GLU A N 1
ATOM 934 C CA . GLU A 1 115 ? -11.086 11.380 -17.460 1.00 43.25 115 GLU A CA 1
ATOM 935 C C . GLU A 1 115 ? -11.358 12.656 -18.272 1.00 43.25 115 GLU A C 1
ATOM 937 O O . GLU A 1 115 ? -12.270 12.668 -19.090 1.00 43.25 115 GLU A O 1
ATOM 942 N N . SER A 1 116 ? -10.550 13.716 -18.145 1.00 42.44 116 SER A N 1
ATOM 943 C CA . SER A 1 116 ? -10.800 14.979 -18.861 1.00 42.44 116 SER A CA 1
ATOM 944 C C . SER A 1 116 ? -10.047 15.161 -20.187 1.00 42.44 116 SER A C 1
ATOM 946 O O . SER A 1 116 ? -10.342 16.116 -20.898 1.00 42.44 116 SER A O 1
ATOM 948 N N . ASN A 1 117 ? -9.126 14.263 -20.565 1.00 41.72 117 ASN A N 1
ATOM 949 C CA . ASN A 1 117 ? -8.348 14.393 -21.814 1.00 41.72 117 ASN A CA 1
ATOM 950 C C . ASN A 1 117 ? -8.682 13.363 -22.909 1.00 41.72 117 ASN A C 1
ATOM 952 O O . ASN A 1 117 ? -8.033 13.361 -23.950 1.00 41.72 117 ASN A O 1
ATOM 956 N N . SER A 1 118 ? -9.708 12.529 -22.729 1.00 44.69 118 SER A N 1
ATOM 957 C CA . SER A 1 118 ? -10.232 11.646 -23.786 1.00 44.69 118 SER A CA 1
ATOM 958 C C . SER A 1 118 ? -11.477 12.198 -24.498 1.00 44.69 118 SER A C 1
ATOM 960 O O . SER A 1 118 ? -12.017 11.516 -25.363 1.00 44.69 118 SER A O 1
ATOM 962 N N . THR A 1 119 ? -11.913 13.430 -24.198 1.00 46.97 119 THR A N 1
ATOM 963 C CA . THR A 1 119 ? -13.161 13.997 -24.762 1.00 46.97 119 THR A CA 1
ATOM 964 C C . THR A 1 119 ? -13.006 15.312 -25.532 1.00 46.97 119 THR A C 1
ATOM 966 O O . THR A 1 119 ? -14.009 15.903 -25.916 1.00 46.97 119 THR A O 1
ATOM 969 N N . LEU A 1 120 ? -11.786 15.769 -25.823 1.00 45.91 120 LEU A N 1
ATOM 970 C CA . LEU A 1 120 ? -11.563 16.911 -26.725 1.00 45.91 120 LEU A CA 1
ATOM 971 C C . LEU A 1 120 ? -10.581 16.536 -27.837 1.00 45.91 120 LEU A C 1
ATOM 973 O O . LEU A 1 120 ? -9.481 17.068 -27.944 1.00 45.91 120 LEU A O 1
ATOM 977 N N . GLY A 1 121 ? -11.011 15.573 -28.649 1.00 46.72 121 GLY A N 1
ATOM 978 C CA . GLY A 1 121 ? -10.517 15.350 -30.001 1.00 46.72 121 GLY A CA 1
ATOM 979 C C . GLY A 1 121 ? -11.682 15.487 -30.977 1.00 46.72 121 GLY A C 1
ATOM 980 O O . GLY A 1 121 ? -12.268 14.479 -31.362 1.00 46.72 121 GLY A O 1
ATOM 981 N N . TYR A 1 122 ? -12.027 16.729 -31.317 1.00 40.59 122 TYR A N 1
ATOM 982 C CA . TYR A 1 122 ? -12.729 17.104 -32.546 1.00 40.59 122 TYR A CA 1
ATOM 983 C C . TYR A 1 122 ? -11.953 18.247 -33.189 1.00 40.59 122 TYR A C 1
ATOM 985 O O . TYR A 1 122 ? -11.602 19.189 -32.441 1.00 40.59 122 TYR A O 1
#